Protein AF-A0A2V8MYK8-F1 (afdb_monomer_lite)

Radius of gyration: 13.19 Å; chains: 1; bounding box: 30×34×27 Å

Structure (mmCIF, N/CA/C/O backbone):
data_AF-A0A2V8MYK8-F1
#
_entry.id   AF-A0A2V8MYK8-F1
#
loop_
_atom_site.group_PDB
_atom_site.id
_atom_site.type_symbol
_atom_site.label_atom_id
_atom_site.label_alt_id
_atom_site.label_comp_id
_atom_site.label_asym_id
_atom_site.label_entity_id
_atom_site.label_seq_id
_atom_site.pdbx_PDB_ins_code
_atom_site.Cartn_x
_atom_site.Cartn_y
_atom_site.Cartn_z
_atom_site.occupancy
_atom_site.B_iso_or_equiv
_atom_site.auth_seq_id
_atom_site.auth_comp_id
_atom_site.auth_asym_id
_atom_site.auth_atom_id
_atom_site.pdbx_PDB_model_num
ATOM 1 N N . MET A 1 1 ? 2.580 -13.528 8.081 1.00 88.44 1 MET A N 1
ATOM 2 C CA . MET A 1 1 ? 1.154 -13.586 8.509 1.00 88.44 1 MET A CA 1
ATOM 3 C C . MET A 1 1 ? 0.306 -12.866 7.469 1.00 88.44 1 MET A C 1
ATOM 5 O O . MET A 1 1 ? 0.851 -11.982 6.826 1.00 88.44 1 MET A O 1
ATOM 9 N N . PHE A 1 2 ? -0.975 -13.213 7.299 1.00 92.81 2 PHE A N 1
ATOM 10 C CA . PHE A 1 2 ? -1.882 -12.505 6.386 1.00 92.81 2 PHE A CA 1
ATOM 11 C C . PHE A 1 2 ? -2.950 -11.723 7.145 1.00 92.81 2 PHE A C 1
ATOM 13 O O . PHE A 1 2 ? -3.517 -12.237 8.108 1.00 92.81 2 PHE A O 1
ATOM 20 N N . LEU A 1 3 ? -3.228 -10.501 6.694 1.00 94.56 3 LEU A N 1
ATOM 21 C CA . LEU A 1 3 ? -4.228 -9.596 7.258 1.00 94.56 3 LEU A CA 1
ATOM 22 C C . LEU A 1 3 ? -5.106 -9.043 6.133 1.00 94.56 3 LEU A C 1
ATOM 24 O O . LEU A 1 3 ? -4.626 -8.871 5.013 1.00 94.56 3 LEU A O 1
ATOM 28 N N . GLN A 1 4 ? -6.358 -8.708 6.438 1.00 95.81 4 GLN A N 1
ATOM 29 C CA . GLN A 1 4 ? -7.205 -7.958 5.513 1.00 95.81 4 GLN A CA 1
ATOM 30 C C . GLN A 1 4 ? -7.184 -6.469 5.847 1.00 95.81 4 GLN A C 1
ATOM 32 O O . GLN A 1 4 ? -7.551 -6.078 6.954 1.00 95.81 4 GLN A O 1
ATOM 37 N N . LEU A 1 5 ? -6.795 -5.652 4.873 1.00 96.81 5 LEU A N 1
ATOM 38 C CA . LEU A 1 5 ? -6.794 -4.191 4.959 1.00 96.81 5 LEU A CA 1
ATOM 39 C C . LEU A 1 5 ? -7.638 -3.622 3.821 1.00 96.81 5 LEU A C 1
ATOM 41 O O . LEU A 1 5 ? -7.719 -4.213 2.745 1.00 96.81 5 LEU A O 1
ATOM 45 N N . ARG A 1 6 ? -8.244 -2.457 4.028 1.00 97.75 6 ARG A N 1
ATOM 46 C CA . ARG A 1 6 ? -8.810 -1.661 2.931 1.00 97.75 6 ARG A CA 1
ATOM 47 C C . ARG A 1 6 ? -7.816 -0.585 2.553 1.00 97.75 6 ARG A C 1
ATOM 49 O O . ARG A 1 6 ? -7.238 0.042 3.432 1.00 97.75 6 ARG A O 1
ATOM 56 N N . VAL A 1 7 ? -7.670 -0.343 1.260 1.00 97.88 7 VAL A N 1
ATOM 57 C CA . VAL A 1 7 ? -6.832 0.733 0.719 1.00 97.88 7 VAL A CA 1
ATOM 58 C C . VAL A 1 7 ? -7.739 1.818 0.159 1.00 97.88 7 VAL A C 1
ATOM 60 O O . VAL A 1 7 ? -8.571 1.504 -0.692 1.00 97.88 7 VAL A O 1
ATOM 63 N N . ASN A 1 8 ? -7.627 3.063 0.621 1.00 97.00 8 ASN A N 1
ATOM 64 C CA . ASN A 1 8 ? -8.466 4.179 0.150 1.00 97.00 8 ASN A CA 1
ATOM 65 C C . ASN A 1 8 ? -9.976 3.859 0.156 1.00 97.00 8 ASN A C 1
ATOM 67 O O . ASN A 1 8 ? -10.697 4.169 -0.788 1.00 97.00 8 ASN A O 1
ATOM 71 N N . GLY A 1 9 ? -10.453 3.188 1.212 1.00 95.94 9 GLY A N 1
ATOM 72 C CA . GLY A 1 9 ? -11.866 2.818 1.368 1.00 95.94 9 GLY A CA 1
ATOM 73 C C . GLY A 1 9 ? -12.349 1.661 0.480 1.00 95.94 9 GLY A C 1
ATOM 74 O O . GLY A 1 9 ? -13.547 1.386 0.445 1.00 95.94 9 GLY A O 1
ATOM 75 N N . SER A 1 10 ? -11.447 0.963 -0.213 1.00 97.31 10 SER A N 1
ATOM 76 C CA . SER A 1 10 ? -11.780 -0.185 -1.067 1.00 97.31 10 SER A CA 1
ATOM 77 C C . SER A 1 10 ? -12.391 -1.376 -0.317 1.00 97.31 10 SER A C 1
ATOM 79 O O . SER A 1 10 ? -12.513 -1.402 0.915 1.00 97.31 10 SER A O 1
ATOM 81 N N . ALA A 1 11 ? -12.795 -2.396 -1.080 1.00 96.19 11 ALA A N 1
ATOM 82 C CA . ALA A 1 11 ? -13.060 -3.719 -0.529 1.00 96.19 11 ALA A CA 1
ATOM 83 C C . ALA A 1 11 ? -11.800 -4.279 0.172 1.00 96.19 11 ALA A C 1
ATOM 85 O O . ALA A 1 11 ? -10.688 -3.900 -0.193 1.00 96.19 11 ALA A O 1
ATOM 86 N N . PRO A 1 12 ? -11.944 -5.164 1.176 1.00 96.31 12 PRO A N 1
ATOM 87 C CA . PRO A 1 12 ? -10.791 -5.739 1.860 1.00 96.31 12 PRO A CA 1
ATOM 88 C C . PRO A 1 12 ? -9.876 -6.507 0.896 1.00 96.31 12 PRO A C 1
ATOM 90 O O . PRO A 1 12 ? -10.346 -7.343 0.125 1.00 96.31 12 PRO A O 1
ATOM 93 N N . LEU A 1 13 ? -8.574 -6.248 0.984 1.00 95.88 13 LEU A N 1
ATOM 94 C CA . LEU A 1 13 ? -7.515 -6.932 0.248 1.00 95.88 13 LEU A CA 1
ATO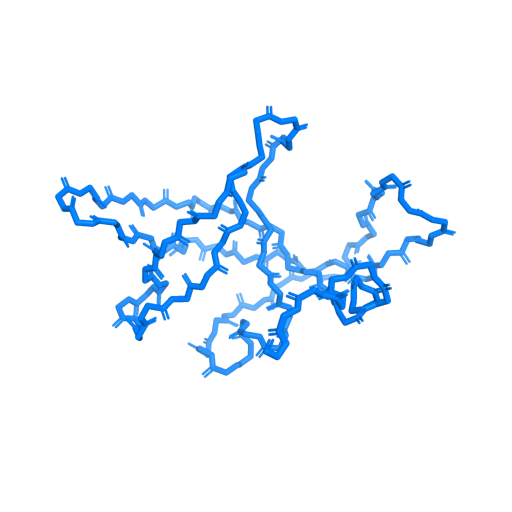M 95 C C . LEU A 1 13 ? -6.611 -7.684 1.223 1.00 95.88 13 LEU A C 1
ATOM 97 O O . LEU A 1 13 ? -6.428 -7.262 2.367 1.00 95.88 13 LEU A O 1
ATOM 101 N N . TRP A 1 14 ? -6.036 -8.792 0.766 1.00 94.56 14 TRP A N 1
ATOM 102 C CA . TRP A 1 14 ? -5.076 -9.563 1.549 1.00 94.56 14 TRP A CA 1
ATOM 103 C C . TRP A 1 14 ? -3.679 -8.957 1.461 1.00 94.56 14 TRP A C 1
ATOM 105 O O . TRP A 1 14 ? -3.155 -8.741 0.372 1.00 94.56 14 TRP A O 1
ATOM 115 N N . PHE A 1 15 ? -3.065 -8.748 2.621 1.00 93.69 15 PHE A N 1
ATOM 116 C CA . PHE A 1 15 ? -1.692 -8.281 2.759 1.00 93.69 15 PHE A CA 1
ATOM 117 C C . PHE A 1 15 ? -0.873 -9.259 3.583 1.00 93.69 15 PHE A C 1
ATOM 119 O O . PHE A 1 15 ? -1.370 -9.858 4.540 1.00 93.69 15 PHE A O 1
ATOM 126 N N . VAL A 1 16 ? 0.407 -9.364 3.242 1.00 93.44 16 VAL A N 1
ATOM 127 C CA . VAL A 1 16 ? 1.407 -10.003 4.093 1.00 93.44 16 VAL A CA 1
ATOM 128 C C . VAL A 1 16 ? 1.868 -8.982 5.130 1.00 93.44 16 VAL A C 1
ATOM 130 O O . VAL A 1 16 ? 2.315 -7.897 4.770 1.00 93.44 16 VAL A O 1
ATOM 133 N N . LEU A 1 17 ? 1.783 -9.330 6.415 1.00 93.44 17 LEU A N 1
ATOM 134 C CA . LEU A 1 17 ? 2.541 -8.625 7.444 1.00 93.44 17 LEU A CA 1
ATOM 135 C C . LEU A 1 17 ? 3.965 -9.173 7.454 1.00 93.44 17 LEU A C 1
ATOM 137 O O . LEU A 1 17 ? 4.176 -10.330 7.841 1.00 93.44 17 LEU A O 1
ATOM 141 N N . ASP A 1 18 ? 4.895 -8.321 7.045 1.00 90.81 18 ASP A N 1
ATOM 142 C CA . ASP A 1 18 ? 6.322 -8.594 6.971 1.00 90.81 18 ASP A CA 1
ATOM 143 C C . ASP A 1 18 ? 7.089 -7.540 7.779 1.00 90.81 18 ASP A C 1
ATOM 145 O O . ASP A 1 18 ? 7.222 -6.392 7.366 1.00 90.81 18 ASP A O 1
ATOM 149 N N . THR A 1 19 ? 7.576 -7.921 8.961 1.00 91.62 19 THR A N 1
ATOM 150 C CA . THR A 1 19 ? 8.392 -7.041 9.812 1.00 91.62 19 THR A CA 1
ATOM 151 C C . THR A 1 19 ? 9.831 -6.899 9.311 1.00 91.62 19 THR A C 1
ATOM 153 O O . THR A 1 19 ? 10.581 -6.105 9.869 1.00 91.62 19 THR A O 1
ATOM 156 N N . GLY A 1 20 ? 10.236 -7.689 8.308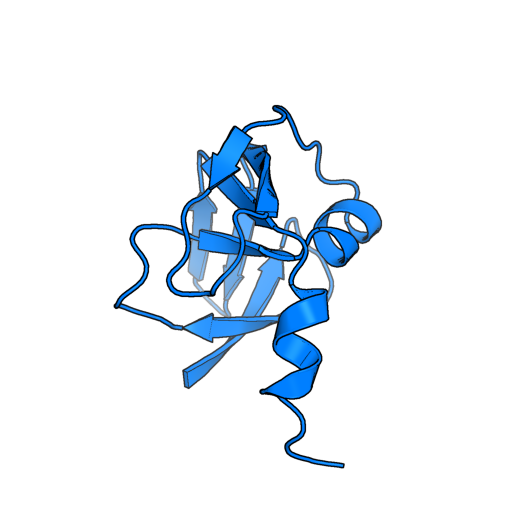 1.00 91.56 20 GLY A N 1
ATOM 157 C CA . GLY A 1 20 ? 11.532 -7.580 7.640 1.00 91.56 20 GLY A CA 1
ATOM 158 C C . GLY A 1 20 ? 11.555 -6.544 6.513 1.00 91.56 20 GLY A C 1
ATOM 159 O O . GLY A 1 20 ? 12.636 -6.195 6.043 1.00 91.56 20 GLY A O 1
ATOM 160 N N . ALA A 1 21 ? 10.397 -6.026 6.094 1.00 88.00 21 ALA A N 1
ATOM 161 C CA . ALA A 1 21 ? 10.305 -4.978 5.085 1.00 88.00 21 ALA A CA 1
ATOM 162 C C . ALA A 1 21 ? 10.534 -3.585 5.700 1.00 88.00 21 ALA A C 1
ATOM 164 O O . ALA A 1 21 ? 9.977 -3.244 6.743 1.00 88.00 21 ALA A O 1
ATOM 165 N N . SER A 1 22 ? 11.318 -2.742 5.022 1.00 87.12 22 SER A N 1
ATOM 166 C CA . SER A 1 22 ? 11.573 -1.350 5.434 1.00 87.12 22 SER A CA 1
ATOM 167 C C . SER A 1 22 ? 10.410 -0.394 5.132 1.00 87.12 22 SER A C 1
ATOM 169 O O . SER A 1 22 ? 10.419 0.754 5.574 1.00 87.12 22 SER A O 1
ATOM 171 N N . GLY A 1 23 ? 9.403 -0.856 4.390 1.00 89.94 23 GLY A N 1
ATOM 172 C CA . GLY A 1 23 ? 8.253 -0.064 3.977 1.00 89.94 23 GLY A CA 1
ATOM 173 C C . GLY A 1 23 ? 7.097 -0.931 3.491 1.00 89.94 23 GLY A C 1
ATOM 174 O O . GLY A 1 23 ? 7.159 -2.158 3.494 1.00 89.94 23 GLY A O 1
ATOM 175 N N . THR A 1 24 ? 6.016 -0.274 3.075 1.00 93.50 24 THR A N 1
ATOM 176 C CA . THR A 1 24 ? 4.847 -0.945 2.491 1.00 93.50 24 THR A CA 1
ATOM 177 C C . THR A 1 24 ? 4.991 -1.032 0.977 1.00 93.50 24 THR A C 1
ATOM 179 O O . THR A 1 24 ? 5.356 -0.050 0.328 1.00 93.50 24 THR A O 1
ATOM 182 N N . VAL A 1 25 ? 4.651 -2.195 0.425 1.00 93.69 25 VAL A N 1
ATOM 183 C CA . VAL A 1 25 ? 4.595 -2.446 -1.016 1.00 93.69 25 VAL A CA 1
ATOM 184 C C . VAL A 1 25 ? 3.151 -2.740 -1.411 1.00 93.69 25 VAL A C 1
ATOM 186 O O . VAL A 1 25 ? 2.477 -3.539 -0.760 1.00 93.69 25 VAL A O 1
ATOM 189 N N . LEU A 1 26 ? 2.681 -2.113 -2.487 1.00 93.88 26 LEU A N 1
ATOM 190 C CA . LEU A 1 26 ? 1.406 -2.426 -3.124 1.00 93.88 26 LEU A CA 1
ATOM 191 C C . LEU A 1 26 ? 1.646 -3.011 -4.517 1.00 93.88 26 LEU A C 1
ATOM 193 O O . LEU A 1 26 ? 2.503 -2.546 -5.265 1.00 93.88 26 LEU A O 1
ATOM 197 N N . ASP A 1 27 ? 0.865 -4.022 -4.880 1.00 92.69 27 ASP A N 1
ATOM 198 C CA . ASP A 1 27 ? 0.915 -4.582 -6.225 1.00 92.69 27 ASP A CA 1
ATOM 199 C C . ASP A 1 27 ? 0.438 -3.563 -7.275 1.00 92.69 27 ASP A C 1
ATOM 201 O O . ASP A 1 27 ? -0.617 -2.935 -7.131 1.00 92.69 27 ASP A O 1
ATOM 205 N N . ALA A 1 28 ? 1.197 -3.430 -8.364 1.00 90.88 28 ALA A N 1
ATOM 206 C CA . ALA A 1 28 ? 0.922 -2.469 -9.429 1.00 90.88 28 ALA A CA 1
ATOM 207 C C . ALA A 1 28 ? -0.457 -2.663 -10.085 1.00 90.88 28 ALA A C 1
ATOM 209 O O . ALA A 1 28 ? -1.114 -1.681 -10.446 1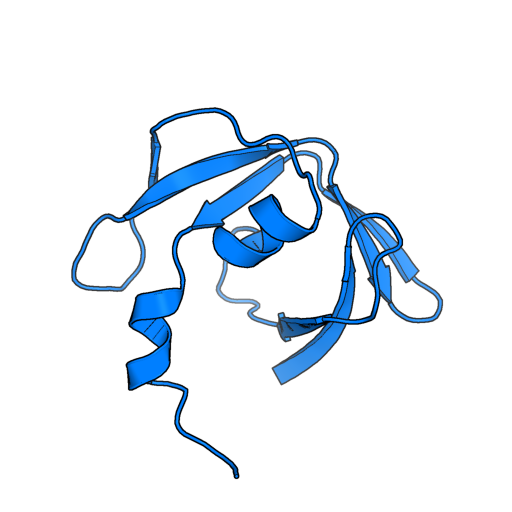.00 90.88 28 ALA A O 1
ATOM 210 N N . SER A 1 29 ? -0.937 -3.908 -10.209 1.00 90.81 29 SER A N 1
ATOM 211 C CA . SER A 1 29 ? -2.264 -4.161 -10.781 1.00 90.81 29 SER A CA 1
ATOM 212 C C . SER A 1 29 ? -3.378 -3.686 -9.844 1.00 90.81 29 SER A C 1
ATOM 214 O O . SER A 1 29 ? -4.331 -3.048 -10.298 1.00 90.81 29 SER A O 1
ATOM 216 N N . HIS A 1 30 ? -3.211 -3.873 -8.532 1.00 94.25 30 HIS A N 1
ATOM 217 C CA . HIS A 1 30 ? -4.139 -3.352 -7.529 1.00 94.25 30 HIS A CA 1
ATOM 218 C C . HIS A 1 30 ? -4.104 -1.825 -7.455 1.00 94.25 30 HIS A C 1
ATOM 220 O O . HIS A 1 30 ? -5.163 -1.202 -7.424 1.00 94.25 30 HIS A O 1
ATOM 226 N N . ALA A 1 31 ? -2.923 -1.201 -7.502 1.00 94.12 31 ALA A N 1
ATOM 227 C CA . ALA A 1 31 ? -2.809 0.257 -7.545 1.00 94.12 31 ALA A CA 1
ATOM 228 C C . ALA A 1 31 ? -3.594 0.852 -8.730 1.00 94.12 31 ALA A C 1
ATOM 230 O O . ALA A 1 31 ? -4.357 1.805 -8.556 1.00 94.12 31 ALA A O 1
ATOM 231 N N . LYS A 1 32 ? -3.483 0.228 -9.913 1.00 92.88 32 LYS A N 1
ATOM 232 C CA . LYS A 1 32 ? -4.236 0.615 -11.113 1.00 92.88 32 LYS A CA 1
ATOM 233 C C . LYS A 1 32 ? -5.747 0.440 -10.939 1.00 92.88 32 LYS A C 1
ATOM 235 O O . LYS A 1 32 ? -6.496 1.355 -11.272 1.00 92.88 32 LYS A O 1
ATOM 240 N N . LEU A 1 33 ? -6.198 -0.703 -10.417 1.00 94.56 33 LEU A N 1
ATOM 241 C CA . LEU A 1 33 ? -7.624 -0.979 -10.183 1.00 94.56 33 LEU A CA 1
ATOM 242 C C . LEU A 1 33 ? -8.253 -0.004 -9.181 1.00 94.56 33 LEU A C 1
ATOM 244 O O . LEU A 1 33 ? -9.410 0.378 -9.330 1.00 94.56 33 LEU A O 1
ATOM 248 N N . LEU A 1 34 ? -7.479 0.415 -8.182 1.00 96.38 34 LEU A N 1
ATOM 249 C CA . LEU A 1 34 ? -7.905 1.357 -7.151 1.00 96.38 34 LEU A CA 1
ATOM 250 C C . LEU A 1 34 ? -7.773 2.831 -7.571 1.00 96.38 34 LEU A C 1
ATOM 252 O O . LEU A 1 34 ? -8.100 3.715 -6.781 1.00 96.38 34 LEU A O 1
ATOM 256 N N . GLY A 1 35 ? -7.282 3.115 -8.783 1.00 95.50 35 GLY A N 1
ATOM 257 C CA . GLY A 1 35 ? -7.083 4.483 -9.270 1.00 95.50 35 GLY A CA 1
ATOM 258 C C . GLY A 1 35 ? -6.013 5.267 -8.501 1.00 95.50 35 GLY A C 1
ATOM 259 O O . GLY A 1 35 ? -6.058 6.498 -8.464 1.00 95.50 35 GLY A O 1
ATOM 260 N N . ILE A 1 36 ? -5.061 4.576 -7.868 1.00 95.38 36 ILE A N 1
ATOM 261 C CA . ILE A 1 36 ? -3.970 5.206 -7.121 1.00 95.38 36 ILE A CA 1
ATOM 262 C C . ILE A 1 36 ? -2.979 5.809 -8.115 1.00 95.38 36 ILE A C 1
ATOM 264 O O . ILE A 1 36 ? -2.520 5.146 -9.044 1.00 95.38 36 ILE A O 1
ATOM 268 N N . LYS A 1 37 ? -2.639 7.085 -7.910 1.00 93.19 37 LYS A N 1
ATOM 269 C CA . LYS A 1 37 ? -1.627 7.767 -8.717 1.00 93.19 37 LYS A CA 1
ATOM 270 C C . LYS A 1 37 ? -0.244 7.265 -8.320 1.00 93.19 37 LYS A C 1
ATOM 272 O O . LYS A 1 37 ? 0.146 7.375 -7.160 1.00 93.19 37 LYS A O 1
ATOM 277 N N . VAL A 1 38 ? 0.481 6.756 -9.306 1.00 91.62 38 VAL A N 1
ATOM 278 C CA . VAL A 1 38 ? 1.845 6.253 -9.161 1.00 91.62 38 VAL A CA 1
ATOM 279 C C . VAL A 1 38 ? 2.781 7.205 -9.898 1.00 91.62 38 VAL A C 1
ATOM 281 O O . VAL A 1 38 ? 2.494 7.613 -11.022 1.00 91.62 38 VAL A O 1
ATOM 284 N N . SER A 1 39 ? 3.869 7.594 -9.244 1.00 87.31 39 SER A N 1
ATOM 285 C CA . SER A 1 39 ? 4.885 8.504 -9.770 1.00 87.31 39 SER A CA 1
ATOM 286 C C . SER A 1 39 ? 6.272 7.873 -9.703 1.00 87.31 39 SER A C 1
ATOM 288 O O . SER A 1 39 ? 6.586 7.219 -8.711 1.00 87.31 39 SER A O 1
ATOM 290 N N . GLY A 1 40 ? 7.104 8.153 -10.707 1.00 71.12 40 GLY A N 1
ATOM 291 C CA . GLY A 1 40 ? 8.489 7.685 -10.792 1.00 71.12 40 GLY A CA 1
ATOM 292 C C . GLY A 1 40 ? 8.649 6.361 -11.545 1.00 71.12 40 GLY A C 1
ATOM 293 O O . GLY A 1 40 ? 7.774 5.504 -11.475 1.00 71.12 40 GLY A O 1
ATOM 294 N N . ASP A 1 41 ? 9.786 6.238 -12.233 1.00 60.06 41 ASP A N 1
ATOM 295 C CA . ASP A 1 41 ? 10.357 5.002 -12.788 1.00 60.06 41 ASP A CA 1
ATOM 296 C C . ASP A 1 41 ? 11.622 4.667 -11.971 1.00 60.06 41 ASP A C 1
ATOM 298 O O . ASP A 1 41 ? 12.745 4.768 -12.464 1.00 60.06 41 ASP A O 1
ATOM 302 N N . GLY A 1 42 ? 11.473 4.422 -10.667 1.00 54.22 42 GLY A N 1
ATOM 303 C CA . GLY A 1 42 ? 12.605 4.046 -9.816 1.00 54.22 42 GLY A CA 1
ATOM 304 C C . GLY A 1 42 ? 12.941 2.567 -9.984 1.00 54.22 42 GLY A C 1
ATOM 305 O O . GLY A 1 42 ? 12.053 1.768 -10.246 1.00 54.22 42 GLY A O 1
ATOM 306 N N . ASP A 1 43 ? 14.193 2.168 -9.793 1.00 51.84 43 ASP A N 1
ATOM 307 C CA . ASP A 1 43 ? 14.525 0.759 -9.565 1.00 51.84 43 ASP A CA 1
ATOM 308 C C . ASP A 1 43 ? 14.462 0.499 -8.053 1.00 51.84 43 ASP A C 1
ATOM 310 O O . ASP A 1 43 ? 15.136 1.180 -7.277 1.00 51.84 43 ASP A O 1
ATOM 314 N N . VAL A 1 44 ? 13.646 -0.461 -7.607 1.00 54.16 44 VAL A N 1
ATOM 315 C CA . VAL A 1 44 ? 13.722 -0.970 -6.225 1.00 54.16 44 VAL A CA 1
ATOM 316 C C . VAL A 1 44 ? 14.480 -2.289 -6.243 1.00 54.16 44 VAL A C 1
ATOM 318 O O . VAL A 1 44 ? 14.070 -3.248 -6.900 1.00 54.16 44 VAL A O 1
ATOM 321 N N . GLU A 1 45 ? 15.577 -2.342 -5.490 1.00 49.91 45 GLU A N 1
ATOM 322 C CA . GLU A 1 45 ? 16.284 -3.584 -5.193 1.00 49.91 45 GLU A CA 1
ATOM 323 C C . GLU A 1 45 ? 15.495 -4.378 -4.144 1.00 49.91 45 GLU A C 1
ATOM 325 O O . GLU A 1 45 ? 15.394 -3.999 -2.976 1.00 49.91 45 GLU A O 1
ATOM 330 N N . GLY A 1 46 ? 14.894 -5.482 -4.584 1.00 54.50 46 GLY A N 1
ATOM 331 C CA . GLY A 1 46 ? 14.373 -6.526 -3.706 1.00 54.50 46 GLY A CA 1
ATOM 332 C C . GLY A 1 46 ? 15.370 -7.677 -3.565 1.00 54.50 46 GLY A C 1
ATOM 333 O O . GLY A 1 46 ? 16.380 -7.738 -4.254 1.00 54.50 46 GLY A O 1
ATOM 334 N N . THR A 1 47 ? 15.057 -8.651 -2.713 1.00 50.97 47 THR A N 1
ATOM 335 C CA . THR A 1 47 ? 15.866 -9.874 -2.526 1.00 50.97 47 THR A CA 1
ATOM 336 C C . THR A 1 47 ? 15.690 -10.918 -3.644 1.00 50.97 47 THR A C 1
ATOM 338 O O . THR A 1 47 ? 16.169 -12.043 -3.514 1.00 50.97 47 THR A O 1
ATOM 341 N N . GLY A 1 48 ? 14.987 -10.573 -4.729 1.00 53.25 48 GLY A N 1
ATOM 342 C CA . GLY A 1 48 ? 14.804 -11.412 -5.918 1.00 53.25 48 GLY A CA 1
ATOM 343 C C . GLY A 1 48 ? 15.787 -11.053 -7.036 1.00 53.25 48 GLY A C 1
ATOM 344 O O . GLY A 1 48 ? 16.281 -9.935 -7.091 1.00 53.25 48 GLY A O 1
ATOM 345 N N . GLU A 1 49 ? 16.041 -11.989 -7.954 1.00 46.72 49 GLU A N 1
ATOM 346 C CA . GLU A 1 49 ? 17.059 -11.885 -9.022 1.00 46.72 49 GLU A CA 1
ATOM 347 C C . GLU A 1 49 ? 16.847 -10.763 -10.065 1.00 46.72 49 GLU A C 1
ATOM 349 O O . GLU A 1 49 ? 17.632 -10.663 -11.001 1.00 46.72 49 GLU A O 1
ATOM 354 N N . ASN A 1 50 ? 15.831 -9.902 -9.943 1.00 51.03 50 ASN A N 1
ATOM 355 C CA . ASN A 1 50 ? 15.582 -8.821 -10.900 1.00 51.03 50 ASN A CA 1
ATOM 356 C C . ASN A 1 50 ? 15.157 -7.528 -10.200 1.00 51.03 50 ASN A C 1
ATOM 358 O O . ASN A 1 50 ? 14.211 -7.532 -9.407 1.00 51.03 50 ASN A O 1
ATOM 362 N N . SER A 1 51 ? 15.801 -6.416 -10.567 1.00 53.78 51 SER A N 1
ATOM 363 C CA . SER A 1 51 ? 15.251 -5.081 -10.348 1.00 53.78 51 SER A CA 1
ATOM 364 C C . SER A 1 51 ? 13.907 -4.989 -11.074 1.00 53.78 51 SER A C 1
ATOM 366 O O . SER A 1 51 ? 13.782 -5.323 -12.255 1.00 53.78 51 SER A O 1
ATOM 368 N N . ALA A 1 52 ? 12.865 -4.605 -10.345 1.00 57.94 52 ALA A N 1
ATOM 369 C CA . ALA A 1 52 ? 11.562 -4.337 -10.927 1.00 57.94 52 ALA A CA 1
ATOM 370 C C . ALA A 1 52 ? 11.377 -2.825 -11.012 1.00 57.94 52 ALA A C 1
ATOM 372 O O . ALA A 1 52 ? 11.663 -2.122 -10.041 1.00 57.94 52 ALA A O 1
ATOM 373 N N . ALA A 1 53 ? 10.853 -2.353 -12.148 1.00 61.69 53 ALA A N 1
ATOM 374 C CA . ALA A 1 53 ? 10.397 -0.977 -12.275 1.00 61.69 53 ALA A CA 1
ATOM 375 C C . ALA A 1 53 ? 9.415 -0.686 -11.134 1.00 61.69 53 ALA A C 1
ATOM 377 O O . ALA A 1 53 ? 8.370 -1.332 -10.996 1.00 61.69 53 ALA A O 1
ATOM 378 N N . ALA A 1 54 ? 9.809 0.254 -10.293 1.00 69.19 54 ALA A N 1
ATOM 379 C CA . ALA A 1 54 ? 9.159 0.615 -9.063 1.00 69.19 54 ALA A CA 1
ATOM 380 C C . ALA A 1 54 ? 8.600 2.021 -9.170 1.00 69.19 54 ALA A C 1
ATOM 382 O O . ALA A 1 54 ? 9.312 3.007 -9.365 1.00 69.19 54 ALA A O 1
ATOM 383 N N . GLY A 1 55 ? 7.290 2.101 -9.002 1.00 88.38 55 GLY A N 1
ATOM 384 C CA . GLY A 1 55 ? 6.619 3.366 -8.803 1.00 88.38 55 GLY A CA 1
ATOM 385 C C . GLY A 1 55 ? 6.495 3.684 -7.320 1.00 88.38 55 GLY A C 1
ATOM 386 O O . GLY A 1 55 ? 6.531 2.796 -6.471 1.00 88.38 55 GLY A O 1
ATOM 387 N N . MET A 1 56 ? 6.276 4.954 -7.005 1.00 92.31 56 MET A N 1
ATOM 388 C CA . MET A 1 56 ? 5.921 5.400 -5.660 1.00 92.31 56 MET A CA 1
ATOM 389 C C . MET A 1 56 ? 4.505 5.967 -5.667 1.00 92.31 56 MET A C 1
ATOM 391 O O . MET A 1 56 ? 4.124 6.699 -6.583 1.00 92.31 56 MET A O 1
ATOM 395 N N . ALA A 1 57 ? 3.722 5.655 -4.639 1.00 94.44 57 ALA A N 1
ATOM 396 C CA . ALA A 1 57 ? 2.416 6.263 -4.405 1.00 94.44 57 ALA A CA 1
ATOM 397 C C . ALA A 1 57 ? 2.432 7.030 -3.085 1.00 94.44 57 ALA A C 1
ATOM 399 O O . ALA A 1 57 ? 3.014 6.570 -2.104 1.00 94.44 57 ALA A O 1
ATOM 400 N N . LYS A 1 58 ? 1.782 8.194 -3.064 1.00 94.94 58 LYS A N 1
ATOM 401 C CA . LYS A 1 58 ? 1.739 9.080 -1.898 1.00 94.94 58 LYS A CA 1
ATOM 402 C C . LYS A 1 58 ? 0.358 9.127 -1.272 1.00 94.94 58 LYS A C 1
ATOM 404 O O . LYS A 1 58 ? -0.641 8.898 -1.952 1.00 94.94 58 LYS A O 1
ATOM 409 N N . ASP A 1 59 ? 0.337 9.450 0.017 1.00 95.75 59 ASP A N 1
ATOM 410 C CA . ASP A 1 59 ? -0.875 9.726 0.792 1.00 95.75 59 ASP A CA 1
ATOM 411 C C . ASP A 1 59 ? -1.914 8.590 0.741 1.00 95.75 59 ASP A C 1
ATOM 413 O O . ASP A 1 59 ? -3.121 8.831 0.677 1.00 95.75 59 ASP A O 1
ATOM 417 N N . VAL A 1 60 ? -1.448 7.337 0.794 1.00 97.38 60 VAL A N 1
ATOM 418 C CA . VAL A 1 60 ? -2.302 6.144 0.721 1.00 97.38 60 VAL A CA 1
ATOM 419 C C . VAL A 1 60 ? -2.843 5.794 2.104 1.00 97.38 60 VAL A C 1
ATOM 421 O O . VAL A 1 60 ? -2.086 5.600 3.055 1.00 97.38 60 VAL A O 1
ATOM 424 N N . SER A 1 61 ? -4.166 5.699 2.218 1.00 97.88 61 SER A N 1
ATOM 42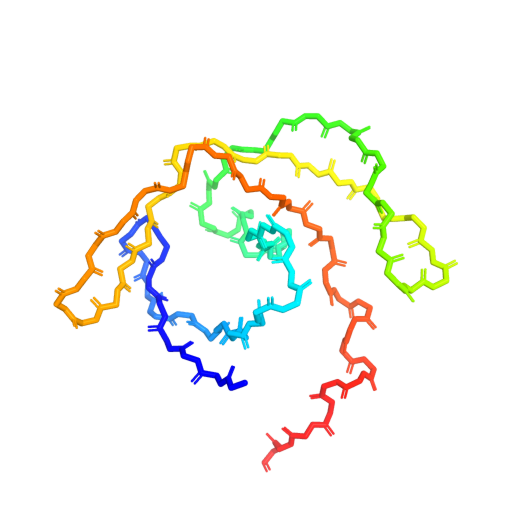5 C CA . SER A 1 61 ? -4.839 5.312 3.460 1.00 97.88 61 SER A CA 1
ATOM 426 C C . SER A 1 61 ? -5.062 3.806 3.532 1.00 97.88 61 SER A C 1
ATOM 428 O O . SER A 1 61 ? -5.438 3.169 2.545 1.00 97.88 61 SER A O 1
ATOM 430 N N . PHE A 1 62 ? -4.866 3.260 4.726 1.00 97.69 62 PHE A N 1
ATOM 431 C CA . PHE A 1 62 ? -5.102 1.869 5.062 1.00 97.69 62 PHE A CA 1
ATOM 432 C C . PHE A 1 62 ? -6.027 1.784 6.272 1.00 97.69 62 PHE A C 1
ATOM 434 O O . PHE A 1 62 ? -5.864 2.534 7.236 1.00 97.69 62 PHE A O 1
ATOM 441 N N . SER A 1 63 ? -6.967 0.842 6.242 1.00 97.81 63 SER A N 1
ATOM 442 C CA . SER A 1 63 ? -7.802 0.542 7.403 1.00 97.81 63 SER A CA 1
ATOM 443 C C . SER A 1 63 ? -7.891 -0.947 7.702 1.00 97.81 63 SER A C 1
ATOM 445 O O . SER A 1 63 ? -8.141 -1.782 6.829 1.00 97.81 63 SER A O 1
ATOM 447 N N . LEU A 1 64 ? -7.691 -1.263 8.978 1.00 94.38 64 LEU A N 1
ATOM 448 C CA . LE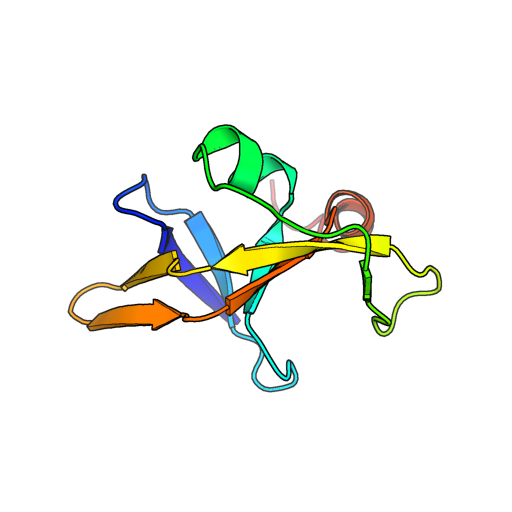U A 1 64 ? -7.975 -2.536 9.629 1.00 94.38 64 LEU A CA 1
ATOM 449 C C . LEU A 1 64 ? -9.051 -2.259 10.681 1.00 94.38 64 LEU A C 1
ATOM 451 O O . LEU A 1 64 ? -9.135 -1.154 11.199 1.00 94.38 64 LEU A O 1
ATOM 455 N N . LYS A 1 65 ? -9.900 -3.230 11.023 1.00 87.75 65 LYS A N 1
ATOM 456 C CA . LYS A 1 65 ? -10.987 -3.025 11.996 1.00 87.75 65 LYS A CA 1
ATOM 457 C C . LYS A 1 65 ? -10.490 -2.323 13.279 1.00 87.75 65 LYS A C 1
ATOM 459 O O . LYS A 1 65 ? -9.807 -2.943 14.087 1.00 87.75 65 LYS A O 1
ATOM 464 N N . GLY A 1 66 ? -10.886 -1.061 13.466 1.00 89.12 66 GLY A N 1
ATOM 465 C CA . GLY A 1 66 ? -10.527 -0.238 14.629 1.00 89.12 66 GLY A CA 1
ATOM 466 C C . GLY A 1 66 ? -9.182 0.496 14.543 1.00 89.12 66 GLY A C 1
ATOM 467 O O . GLY A 1 66 ? -8.788 1.111 15.529 1.00 89.12 66 GLY A O 1
ATOM 468 N N . LEU A 1 67 ? -8.486 0.444 13.405 1.00 94.38 67 LEU A N 1
ATOM 469 C CA . LEU A 1 67 ? -7.220 1.130 13.166 1.00 94.38 67 LEU A CA 1
ATOM 470 C C . LEU A 1 67 ? -7.173 1.687 11.740 1.00 94.38 67 LEU A C 1
ATOM 472 O O . LEU A 1 67 ? -7.111 0.929 10.772 1.00 94.38 67 LEU A O 1
ATOM 476 N N . ASP A 1 68 ? -7.100 3.007 11.644 1.00 96.31 68 ASP A N 1
ATOM 477 C CA . ASP A 1 68 ? -6.853 3.720 10.396 1.00 96.31 68 ASP A CA 1
ATOM 478 C C . ASP A 1 68 ? -5.458 4.338 10.443 1.00 96.31 68 ASP A C 1
ATOM 480 O O . ASP A 1 68 ? -5.041 4.895 11.461 1.00 96.31 68 ASP A O 1
ATOM 484 N N . PHE A 1 69 ? -4.728 4.251 9.337 1.00 94.88 69 PHE A N 1
ATOM 485 C CA . PHE A 1 69 ? -3.441 4.916 9.196 1.00 94.88 69 PHE A CA 1
ATOM 486 C C . PHE A 1 69 ? -3.214 5.370 7.759 1.00 94.88 69 PHE A C 1
ATOM 488 O O . PHE A 1 69 ? -3.788 4.838 6.810 1.00 94.88 69 PHE A O 1
ATOM 495 N N . GLN A 1 70 ? -2.358 6.373 7.597 1.00 96.69 70 GLN A N 1
ATOM 496 C CA . GLN A 1 70 ? -1.979 6.899 6.294 1.00 96.69 70 GLN A CA 1
ATOM 497 C C . GLN A 1 70 ? -0.476 6.743 6.105 1.00 96.69 70 GLN A C 1
ATOM 499 O O . GLN A 1 70 ? 0.320 7.219 6.918 1.00 96.69 70 GLN A O 1
ATOM 504 N N . ALA A 1 71 ? -0.089 6.085 5.019 1.00 94.50 71 ALA A N 1
ATOM 505 C CA . ALA A 1 71 ? 1.290 6.043 4.578 1.00 94.50 71 ALA A CA 1
ATOM 506 C C . ALA A 1 71 ? 1.557 7.261 3.689 1.00 94.50 71 ALA A C 1
ATOM 508 O O . ALA A 1 71 ? 0.892 7.457 2.670 1.00 94.50 71 ALA A O 1
ATOM 509 N N . ARG A 1 72 ? 2.545 8.079 4.070 1.00 93.75 72 ARG A N 1
ATOM 510 C CA . ARG A 1 72 ? 2.968 9.235 3.260 1.00 93.75 72 ARG A CA 1
ATOM 511 C C . ARG A 1 72 ? 3.469 8.806 1.890 1.00 93.75 72 ARG A C 1
ATOM 513 O O . ARG A 1 72 ? 3.232 9.504 0.913 1.00 93.75 72 ARG A O 1
ATOM 520 N N . GLU A 1 73 ? 4.158 7.674 1.842 1.00 93.19 73 GLU A N 1
ATOM 521 C CA . GLU A 1 73 ? 4.741 7.128 0.630 1.00 93.19 73 GLU A CA 1
ATOM 522 C C . GLU A 1 73 ? 4.848 5.599 0.745 1.00 93.19 73 GLU A C 1
ATOM 524 O O . GLU A 1 73 ? 5.210 5.080 1.804 1.00 93.19 73 GLU A O 1
ATOM 529 N N . ILE A 1 74 ? 4.490 4.887 -0.324 1.00 94.25 74 ILE A N 1
ATOM 530 C CA . ILE A 1 74 ? 4.604 3.428 -0.453 1.00 94.25 74 ILE A CA 1
ATOM 531 C C . ILE A 1 74 ? 5.222 3.070 -1.802 1.00 94.25 74 ILE A C 1
ATOM 533 O O . ILE A 1 74 ? 5.024 3.788 -2.786 1.00 94.25 74 ILE A O 1
ATOM 537 N N . ALA A 1 75 ? 5.917 1.937 -1.857 1.00 92.94 75 ALA A N 1
ATOM 538 C CA . ALA A 1 75 ? 6.406 1.384 -3.111 1.00 92.94 75 ALA A CA 1
ATOM 539 C C . ALA A 1 75 ? 5.280 0.657 -3.857 1.00 92.94 75 ALA A C 1
ATOM 541 O O . ALA A 1 75 ? 4.399 0.039 -3.253 1.00 92.94 75 ALA A O 1
ATOM 542 N N . VAL A 1 76 ? 5.325 0.711 -5.182 1.00 92.62 76 VAL A N 1
ATOM 543 C CA . VAL A 1 76 ? 4.401 0.031 -6.084 1.00 92.62 76 VAL A CA 1
ATOM 544 C C . VAL A 1 76 ? 5.217 -0.809 -7.051 1.00 92.62 76 VAL A C 1
ATOM 546 O O . VAL A 1 76 ? 5.937 -0.269 -7.887 1.00 92.62 76 VAL A O 1
ATOM 549 N N . LEU A 1 77 ? 5.101 -2.130 -6.926 1.00 89.75 77 LEU A N 1
ATOM 550 C CA . LEU A 1 77 ? 5.897 -3.094 -7.685 1.00 89.75 77 LEU A CA 1
ATOM 551 C C . LEU A 1 77 ? 4.984 -4.065 -8.443 1.00 89.75 77 LEU A C 1
ATOM 553 O O . LEU A 1 77 ? 3.911 -4.413 -7.940 1.00 89.75 77 LEU A O 1
ATOM 557 N N . PRO A 1 78 ? 5.378 -4.551 -9.631 1.00 86.94 78 PRO A N 1
ATOM 558 C CA . PRO A 1 78 ? 4.707 -5.680 -10.260 1.00 86.94 78 PRO A CA 1
ATOM 559 C C . PRO A 1 78 ? 4.984 -6.957 -9.452 1.00 86.94 78 PRO A C 1
ATOM 561 O O . PRO A 1 78 ? 6.062 -7.543 -9.543 1.00 86.94 78 PRO A O 1
ATOM 564 N N . LEU A 1 79 ? 4.006 -7.415 -8.663 1.00 85.00 79 LEU A N 1
ATOM 565 C CA . LEU A 1 79 ? 4.159 -8.610 -7.824 1.00 85.00 79 LEU A CA 1
ATOM 566 C C . LEU A 1 79 ? 3.739 -9.902 -8.539 1.00 85.00 79 LEU A C 1
ATOM 568 O O . LEU A 1 79 ? 3.808 -10.977 -7.949 1.00 85.00 79 LEU A O 1
ATOM 572 N N . SER A 1 80 ? 3.364 -9.841 -9.822 1.00 74.12 80 SER A N 1
ATOM 573 C CA . SER A 1 80 ? 2.962 -11.010 -10.621 1.00 74.12 80 SER A CA 1
ATOM 574 C C . SER A 1 80 ? 4.004 -12.131 -10.633 1.00 74.12 80 SER A C 1
ATOM 576 O O . SER A 1 80 ? 3.644 -13.302 -10.721 1.00 74.12 80 SER A O 1
ATOM 578 N N . ASN A 1 81 ? 5.288 -11.796 -10.494 1.00 65.25 81 ASN A N 1
ATOM 579 C CA . ASN A 1 81 ? 6.381 -12.771 -10.478 1.00 65.25 81 ASN A CA 1
ATOM 580 C C . ASN A 1 81 ? 6.422 -13.584 -9.169 1.00 65.25 81 ASN A C 1
ATOM 582 O O . ASN A 1 81 ? 6.948 -14.696 -9.150 1.00 65.25 81 ASN A O 1
ATOM 586 N N . LEU A 1 82 ? 5.795 -13.090 -8.092 1.00 65.62 82 LEU A N 1
ATOM 587 C CA . LEU A 1 82 ? 5.616 -13.838 -6.842 1.00 65.62 82 LEU A CA 1
ATOM 588 C C . LEU A 1 82 ? 4.542 -14.931 -6.957 1.00 65.62 82 LEU A C 1
ATOM 590 O O . LEU A 1 82 ? 4.478 -15.813 -6.101 1.00 65.62 82 LEU A O 1
ATOM 594 N N . ASN A 1 83 ? 3.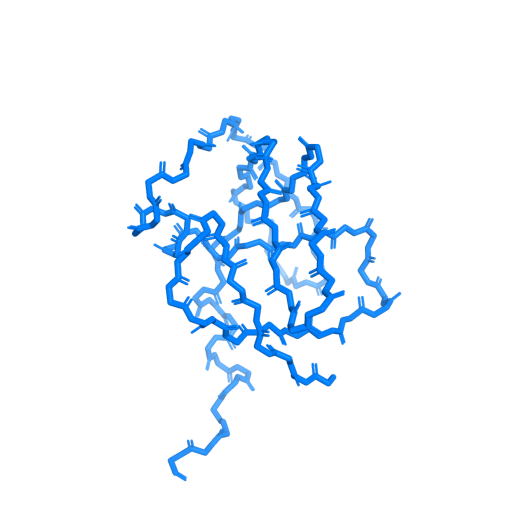738 -14.952 -8.028 1.00 59.72 83 ASN A N 1
ATOM 595 C CA . ASN A 1 83 ? 2.727 -15.998 -8.229 1.00 59.72 83 ASN A CA 1
ATOM 596 C C . ASN A 1 83 ? 3.335 -17.406 -8.346 1.00 59.72 83 ASN A C 1
ATOM 598 O O . ASN A 1 83 ? 2.647 -18.387 -8.065 1.00 59.72 83 ASN A O 1
ATOM 602 N N . HIS A 1 84 ? 4.615 -17.527 -8.715 1.00 54.03 84 HIS A N 1
ATOM 603 C CA . HIS A 1 84 ? 5.321 -18.812 -8.710 1.00 54.03 84 HIS A CA 1
ATOM 604 C C . HIS A 1 84 ? 5.599 -19.339 -7.293 1.00 54.03 84 HIS A C 1
ATOM 606 O O . HIS A 1 84 ? 5.693 -20.550 -7.110 1.00 54.03 84 HIS A O 1
ATOM 612 N N . TYR A 1 85 ? 5.667 -18.454 -6.293 1.00 53.62 85 TYR A N 1
ATOM 613 C CA . TYR A 1 85 ? 5.891 -18.798 -4.885 1.00 53.62 85 TYR A CA 1
ATOM 614 C C . TYR A 1 85 ? 4.587 -18.953 -4.091 1.00 53.62 85 TYR A C 1
ATOM 616 O O . TYR A 1 85 ? 4.545 -19.700 -3.116 1.00 53.62 85 TYR A O 1
ATOM 624 N N . CYS A 1 86 ? 3.504 -18.300 -4.522 1.00 52.91 86 CYS A N 1
ATOM 625 C CA . CYS A 1 86 ? 2.228 -18.269 -3.801 1.00 52.91 86 CYS A CA 1
ATOM 626 C C . CYS A 1 86 ? 1.170 -19.269 -4.305 1.00 52.91 86 CYS A C 1
ATOM 628 O O . CYS A 1 86 ? -0.011 -19.101 -4.006 1.00 52.91 86 CYS A O 1
ATOM 630 N N . ARG A 1 87 ? 1.549 -20.349 -5.009 1.00 48.91 87 ARG A N 1
ATOM 631 C CA . ARG A 1 87 ? 0.633 -21.483 -5.247 1.00 48.91 87 ARG A CA 1
ATOM 632 C C . ARG A 1 87 ? 0.444 -22.294 -3.966 1.00 48.91 87 ARG A C 1
ATOM 634 O O . ARG A 1 87 ? 0.978 -23.387 -3.812 1.00 48.91 87 ARG A O 1
ATOM 641 N N . ALA A 1 88 ? -0.338 -21.753 -3.047 1.00 46.94 88 ALA A N 1
ATOM 642 C CA . ALA A 1 88 ? -0.927 -22.524 -1.976 1.00 46.94 88 ALA A CA 1
ATOM 643 C C . ALA A 1 88 ? -2.390 -22.109 -1.812 1.00 46.94 88 ALA A C 1
ATOM 645 O O . ALA A 1 88 ? -2.673 -21.039 -1.277 1.00 46.94 88 ALA A O 1
ATOM 646 N N . ARG A 1 89 ? -3.255 -23.071 -2.164 1.00 45.47 89 ARG A N 1
ATOM 647 C CA . ARG A 1 89 ? -4.664 -23.246 -1.778 1.00 45.47 89 ARG A CA 1
ATOM 648 C C . ARG A 1 89 ? -5.701 -22.730 -2.774 1.00 45.47 89 ARG A C 1
ATOM 650 O O . ARG A 1 89 ? -6.206 -21.619 -2.646 1.00 45.47 89 ARG A O 1
ATOM 657 N N . ASP A 1 90 ? -6.025 -23.629 -3.702 1.00 41.81 90 ASP A N 1
ATOM 658 C CA . ASP A 1 90 ? -7.425 -23.964 -3.984 1.00 41.81 90 ASP A CA 1
ATOM 659 C C . ASP A 1 90 ? -8.063 -24.614 -2.737 1.00 41.81 90 ASP A C 1
ATOM 661 O O . ASP A 1 90 ? -7.320 -25.311 -1.995 1.00 41.81 90 ASP A O 1
#

Secondary structure (DSSP, 8-state):
-EEEEEETT-S-EEEE--TT-SS-EEEHHHHHHTT--EEEEEEE--SSSSPEEEEEEEEEEEEETTEEEEEEEEEEE-GGGGGGT-----

Sequence (90 aa):
MFLQLRVNGSAPLWFVLDTGASGTVLDASHAKLLGIKVSGDGDVEGTGENSAAAGMAKDVSFSLKGLDFQAREIAVLPLSNLNHYCRARD

pLDDT: mean 82.55, std 17.82, range [41.81, 97.88]

Foldseek 3Di:
DWDWKDKPNHDTDIDDDDPPDPFAEDEQVVCVVVVFDWDDQDFDDDPDPDTFRKTKTAFIWMDDVPDIDTDRIYIYGNCVVCVVVPPDDD